Protein AF-A0A4U6WCG2-F1 (afdb_monomer_lite)

Organism: Setaria viridis (NCBI:txid4556)

Radius of gyration: 22.07 Å; chains: 1; bounding box: 44×50×53 Å

Foldseek 3Di:
DPVPVVVVVVVVVVVVVVVVVVVLVVVVCVVCVVLVPDDPVVSVVVSVVVVVVVVVVVVVVVVVVVVVVVVVVPPPPPPDDDD

Sequence (83 aa):
MGSVLSSAYAALCSFVGVLLDKAEMRRLMAAHPQLRNMPADEREGVLRWFREQDAEQDARDAATRLRGRDLGLGQRCNYRHPC

pLDDT: mean 78.39, std 14.34, range [46.66, 92.19]

Structure (mmCIF, N/CA/C/O backbone):
data_AF-A0A4U6WCG2-F1
#
_entry.id   AF-A0A4U6WCG2-F1
#
loop_
_atom_site.group_PDB
_atom_site.id
_atom_site.type_symbol
_atom_site.label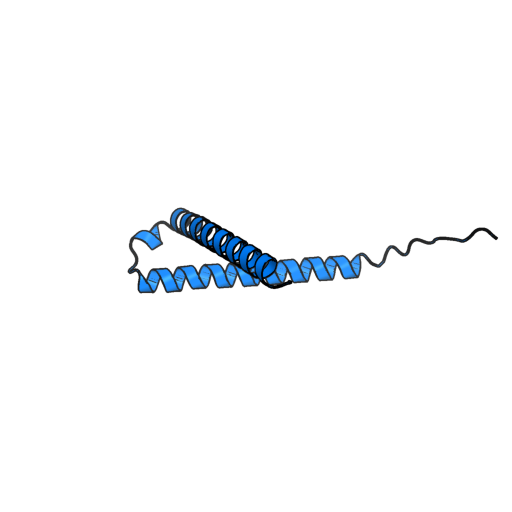_atom_id
_atom_site.label_alt_id
_atom_site.label_comp_id
_atom_site.label_asym_id
_atom_site.label_entity_id
_atom_site.label_seq_id
_atom_site.pdbx_PDB_ins_code
_atom_site.Cartn_x
_atom_site.Cartn_y
_atom_site.Cartn_z
_atom_site.occupancy
_atom_site.B_iso_or_equiv
_atom_site.auth_seq_id
_atom_site.auth_comp_id
_atom_site.auth_asym_id
_atom_site.auth_atom_id
_atom_site.pdbx_PDB_model_num
ATOM 1 N N . MET A 1 1 ? 15.462 -14.751 -27.234 1.00 51.34 1 MET A N 1
ATOM 2 C CA . MET A 1 1 ? 15.802 -15.017 -25.818 1.00 51.34 1 MET A CA 1
ATOM 3 C C . MET A 1 1 ? 15.581 -13.752 -24.977 1.00 51.34 1 MET A C 1
ATOM 5 O O . MET A 1 1 ? 16.542 -13.136 -24.550 1.00 51.34 1 MET A O 1
ATOM 9 N N . GLY A 1 2 ? 14.326 -13.319 -24.788 1.00 55.16 2 GLY A N 1
ATOM 10 C CA . GLY A 1 2 ? 13.991 -12.050 -24.106 1.00 55.16 2 GLY A CA 1
ATOM 11 C C . GLY A 1 2 ? 13.001 -12.177 -22.939 1.00 55.16 2 GLY A C 1
ATOM 12 O O . GLY A 1 2 ? 12.607 -11.170 -22.370 1.00 55.16 2 GLY A O 1
ATOM 13 N N . SER A 1 3 ? 12.585 -13.395 -22.574 1.00 58.03 3 SER A N 1
ATOM 14 C CA . SER A 1 3 ? 11.507 -13.628 -21.599 1.00 58.03 3 SER A CA 1
ATOM 15 C C . SER A 1 3 ? 11.993 -13.906 -20.171 1.00 58.03 3 SER A C 1
ATOM 17 O O . SER A 1 3 ? 11.353 -13.472 -19.221 1.00 58.03 3 SER A O 1
ATOM 19 N N . VAL A 1 4 ? 13.135 -14.578 -19.994 1.00 58.25 4 VAL A N 1
ATOM 20 C CA . VAL A 1 4 ? 13.590 -15.050 -18.668 1.00 58.25 4 VAL A CA 1
ATOM 21 C C . VAL A 1 4 ? 14.101 -13.907 -17.782 1.00 58.25 4 VAL A C 1
ATOM 23 O O . VAL A 1 4 ? 13.825 -13.871 -16.585 1.00 58.25 4 VAL A O 1
ATOM 26 N N . LEU A 1 5 ? 14.795 -12.928 -18.372 1.00 61.59 5 LEU A N 1
ATOM 27 C CA . LEU A 1 5 ? 15.223 -11.718 -17.657 1.00 61.59 5 LEU A CA 1
ATOM 28 C C . LEU A 1 5 ? 14.019 -10.876 -17.213 1.00 61.59 5 LEU A C 1
ATOM 30 O O . LEU A 1 5 ? 14.032 -10.315 -16.123 1.00 61.59 5 LEU A O 1
ATOM 34 N N . SER A 1 6 ? 12.955 -10.848 -18.021 1.00 71.88 6 SER A N 1
ATOM 35 C CA . SER A 1 6 ? 11.719 -10.138 -17.692 1.00 71.88 6 SER A CA 1
ATOM 36 C C . SER A 1 6 ? 10.941 -10.833 -16.568 1.00 71.88 6 SER A C 1
ATOM 38 O O . SER A 1 6 ? 10.479 -10.156 -15.651 1.00 71.88 6 SER A O 1
ATOM 40 N N . SER A 1 7 ? 10.868 -12.171 -16.556 1.00 79.44 7 SER A N 1
ATOM 41 C CA . SER A 1 7 ? 10.180 -12.912 -15.488 1.00 79.44 7 SER A CA 1
ATOM 42 C C . SER A 1 7 ? 10.926 -12.868 -14.155 1.00 79.44 7 SER A C 1
ATOM 44 O O . SER A 1 7 ? 10.301 -12.689 -13.114 1.00 79.44 7 SER A O 1
ATOM 46 N N . ALA A 1 8 ? 12.257 -12.996 -14.168 1.00 84.81 8 ALA A N 1
ATOM 47 C CA . ALA A 1 8 ? 13.065 -12.885 -12.953 1.00 84.81 8 ALA A CA 1
ATOM 48 C C . ALA A 1 8 ? 12.990 -11.468 -12.360 1.00 84.81 8 ALA A C 1
ATOM 50 O O . ALA A 1 8 ? 12.840 -11.310 -11.150 1.00 84.81 8 ALA A O 1
ATOM 51 N N . TYR A 1 9 ? 13.018 -10.440 -13.213 1.00 86.00 9 TYR A N 1
ATOM 52 C CA . TYR A 1 9 ? 12.822 -9.054 -12.797 1.00 86.00 9 TYR A CA 1
ATOM 53 C C . TYR A 1 9 ? 11.425 -8.819 -12.207 1.00 86.00 9 TYR A C 1
ATOM 55 O O . TYR A 1 9 ? 11.310 -8.277 -11.112 1.00 86.00 9 TYR A O 1
ATOM 63 N N . ALA A 1 10 ? 10.367 -9.295 -12.870 1.00 86.88 10 ALA A N 1
ATOM 64 C CA . ALA A 1 10 ? 9.001 -9.181 -12.361 1.00 86.88 10 ALA A CA 1
ATOM 65 C C . ALA A 1 10 ? 8.825 -9.892 -11.006 1.00 86.88 10 ALA A C 1
ATOM 67 O O . ALA A 1 10 ? 8.199 -9.342 -10.099 1.00 86.88 10 ALA A O 1
ATOM 68 N N . ALA A 1 11 ? 9.422 -11.077 -10.839 1.00 89.00 11 ALA A N 1
ATOM 69 C CA . ALA A 1 11 ? 9.409 -11.804 -9.573 1.00 89.00 11 ALA A CA 1
ATOM 70 C C . ALA A 1 11 ? 10.127 -11.029 -8.456 1.00 89.00 11 ALA A C 1
ATOM 72 O O . ALA A 1 11 ? 9.616 -10.948 -7.340 1.00 89.00 11 ALA A O 1
ATOM 73 N N . LEU A 1 12 ? 11.273 -10.406 -8.757 1.00 91.50 12 LEU A N 1
ATOM 74 C CA . LEU A 1 12 ? 11.991 -9.548 -7.810 1.00 91.50 12 LEU A CA 1
ATOM 75 C C . LEU A 1 12 ? 11.173 -8.311 -7.428 1.00 91.50 12 LEU A C 1
ATOM 77 O O . LEU A 1 12 ? 11.047 -8.013 -6.243 1.00 91.50 12 LEU A O 1
ATOM 81 N N . CYS A 1 13 ? 10.576 -7.619 -8.400 1.00 89.38 13 CYS A N 1
ATOM 82 C CA . CYS A 1 13 ? 9.707 -6.472 -8.139 1.00 89.38 13 CYS A CA 1
ATOM 83 C C . CYS A 1 13 ? 8.508 -6.858 -7.266 1.00 89.38 13 CYS A C 1
ATOM 85 O O . CYS A 1 13 ? 8.200 -6.155 -6.308 1.00 89.38 13 CYS A O 1
ATOM 87 N N . SER A 1 14 ? 7.872 -7.997 -7.549 1.00 89.00 14 SER A N 1
ATOM 88 C CA . SER A 1 14 ? 6.771 -8.515 -6.735 1.00 89.00 14 SER A CA 1
ATOM 89 C C . SER A 1 14 ? 7.223 -8.844 -5.309 1.00 89.00 14 SER A C 1
ATOM 91 O O . SER A 1 14 ? 6.571 -8.433 -4.352 1.00 89.00 14 SER A O 1
ATOM 93 N N . PHE A 1 15 ? 8.369 -9.512 -5.146 1.00 91.69 15 PHE A N 1
ATOM 94 C CA . PHE A 1 15 ? 8.927 -9.825 -3.830 1.00 91.69 15 PHE A CA 1
ATOM 95 C C . PHE A 1 15 ? 9.219 -8.563 -3.010 1.00 91.69 15 PHE A C 1
ATOM 97 O O . PHE A 1 15 ? 8.837 -8.481 -1.842 1.00 91.69 15 PHE A O 1
ATOM 104 N N . VAL A 1 16 ? 9.855 -7.562 -3.625 1.00 92.19 16 VAL A N 1
ATOM 105 C CA . VAL A 1 16 ? 10.112 -6.265 -2.986 1.00 92.19 16 VAL A CA 1
ATOM 106 C C . VAL A 1 16 ? 8.798 -5.569 -2.628 1.00 92.19 16 VAL A C 1
ATOM 108 O O . VAL A 1 16 ? 8.681 -5.060 -1.515 1.00 92.19 16 VAL A O 1
ATOM 111 N N . GLY A 1 17 ? 7.792 -5.613 -3.507 1.00 88.56 17 GLY A N 1
ATOM 112 C CA . GLY A 1 17 ? 6.449 -5.098 -3.224 1.00 88.56 17 GLY A CA 1
ATOM 113 C C . GLY A 1 17 ? 5.845 -5.718 -1.963 1.00 88.56 17 GLY A C 1
ATOM 114 O O . GLY A 1 17 ? 5.483 -5.002 -1.036 1.00 88.56 17 GLY A O 1
ATOM 115 N N . VAL A 1 18 ? 5.875 -7.049 -1.845 1.00 90.06 18 VAL A N 1
ATOM 116 C CA . VAL A 1 18 ? 5.368 -7.760 -0.656 1.00 90.06 18 VAL A CA 1
ATOM 117 C C . VAL A 1 18 ? 6.115 -7.365 0.627 1.00 90.06 18 VAL A C 1
ATOM 119 O O . VAL A 1 18 ? 5.523 -7.324 1.710 1.00 90.06 18 VAL A O 1
ATOM 122 N N . LEU A 1 19 ? 7.422 -7.094 0.546 1.00 91.69 19 LEU A N 1
ATOM 123 C CA . LEU A 1 19 ? 8.196 -6.623 1.697 1.00 91.69 19 LEU A CA 1
ATOM 124 C C . LEU A 1 19 ? 7.789 -5.210 2.124 1.00 91.69 19 LEU A C 1
ATOM 126 O O . LEU A 1 19 ? 7.639 -4.967 3.326 1.00 91.69 19 LEU A O 1
ATOM 130 N N . LEU A 1 20 ? 7.594 -4.308 1.162 1.00 88.81 20 LEU A N 1
ATOM 131 C CA . LEU A 1 20 ? 7.140 -2.943 1.417 1.00 88.81 20 LEU A CA 1
ATOM 132 C C . LEU A 1 20 ? 5.737 -2.939 2.030 1.00 88.81 20 LEU A C 1
ATOM 134 O O . LEU A 1 20 ? 5.553 -2.326 3.080 1.00 88.81 20 LEU A O 1
ATOM 138 N N . ASP A 1 21 ? 4.808 -3.725 1.484 1.00 86.94 21 ASP A N 1
ATOM 139 C CA . ASP A 1 21 ? 3.442 -3.855 2.008 1.00 86.94 21 ASP A CA 1
ATOM 140 C C . ASP A 1 21 ? 3.433 -4.319 3.470 1.00 86.94 21 ASP A C 1
ATOM 142 O O . ASP A 1 21 ? 2.680 -3.815 4.309 1.00 86.94 21 ASP A O 1
ATOM 146 N N . LYS A 1 22 ? 4.299 -5.283 3.813 1.00 88.69 22 LYS A N 1
ATOM 147 C CA . LYS A 1 22 ? 4.450 -5.760 5.195 1.00 88.69 22 LYS A CA 1
ATOM 148 C C . LYS A 1 22 ? 5.032 -4.689 6.113 1.00 88.69 22 LYS A C 1
ATOM 150 O O . LYS A 1 22 ? 4.604 -4.587 7.265 1.00 88.69 22 LYS A O 1
ATOM 155 N N . ALA A 1 23 ? 6.030 -3.940 5.650 1.00 88.19 23 ALA A N 1
ATOM 156 C CA . ALA A 1 23 ? 6.655 -2.882 6.436 1.00 88.19 23 ALA A CA 1
ATOM 157 C C . ALA A 1 23 ? 5.674 -1.729 6.697 1.00 88.19 23 ALA A C 1
ATOM 159 O O . ALA A 1 23 ? 5.546 -1.272 7.833 1.00 88.19 23 ALA A O 1
ATOM 160 N N . GLU A 1 24 ? 4.933 -1.324 5.672 1.00 87.50 24 GLU A N 1
ATOM 161 C CA . GLU A 1 24 ? 3.893 -0.304 5.746 1.00 87.50 24 GLU A CA 1
ATOM 162 C C . GLU A 1 24 ? 2.761 -0.733 6.684 1.00 87.50 24 GLU A C 1
ATOM 164 O O . GLU A 1 24 ? 2.413 0.004 7.606 1.00 87.50 24 GLU A O 1
ATOM 169 N N . MET A 1 25 ? 2.261 -1.967 6.554 1.00 85.81 25 MET A N 1
ATOM 170 C CA . MET A 1 25 ? 1.227 -2.475 7.456 1.00 85.81 25 MET A CA 1
ATOM 171 C C . MET A 1 25 ? 1.704 -2.495 8.914 1.00 85.81 25 MET A C 1
ATOM 173 O O . MET A 1 25 ? 0.956 -2.121 9.816 1.00 85.81 25 MET A O 1
ATOM 177 N N . ARG A 1 26 ? 2.967 -2.865 9.173 1.00 88.25 26 ARG A N 1
ATOM 178 C CA . ARG A 1 26 ? 3.552 -2.763 10.522 1.00 88.25 26 ARG A CA 1
ATOM 179 C C . ARG A 1 26 ? 3.614 -1.320 11.014 1.00 88.25 26 ARG A C 1
ATOM 181 O O . ARG A 1 26 ? 3.320 -1.084 12.183 1.00 88.25 26 ARG A O 1
ATOM 188 N N . ARG A 1 27 ? 3.981 -0.372 10.149 1.00 89.50 27 ARG A N 1
ATOM 189 C CA . ARG A 1 27 ? 4.040 1.057 10.482 1.00 89.50 27 ARG A CA 1
ATOM 190 C C . ARG A 1 27 ? 2.654 1.603 10.829 1.00 89.50 27 ARG A C 1
ATOM 192 O O . ARG A 1 27 ? 2.515 2.228 11.876 1.00 89.50 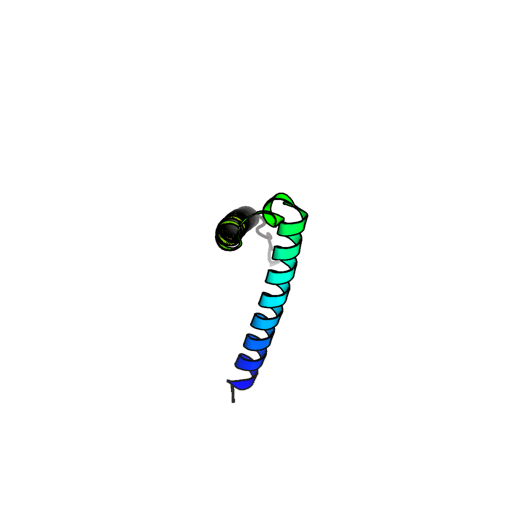27 ARG A O 1
ATOM 199 N N . LEU A 1 28 ? 1.634 1.303 10.025 1.00 87.31 28 LEU A N 1
ATOM 200 C CA . LEU A 1 28 ? 0.244 1.707 10.276 1.00 87.31 28 LEU A CA 1
ATOM 201 C C . LEU A 1 28 ? -0.295 1.105 11.579 1.00 87.31 28 LEU A C 1
ATOM 203 O O . LEU A 1 28 ? -0.855 1.814 12.411 1.00 87.31 28 LEU A O 1
ATOM 207 N N . MET A 1 29 ? -0.042 -0.183 11.820 1.00 86.75 29 MET A N 1
ATOM 208 C CA . MET A 1 29 ? -0.434 -0.864 13.061 1.00 86.75 29 MET A CA 1
ATOM 209 C C . MET A 1 29 ? 0.314 -0.361 14.306 1.00 86.75 29 MET A C 1
ATOM 211 O O . MET A 1 29 ? -0.165 -0.549 15.426 1.00 86.75 29 MET A O 1
ATOM 215 N N . ALA A 1 30 ? 1.501 0.228 14.138 1.00 88.62 30 ALA A N 1
ATOM 216 C CA . ALA A 1 30 ? 2.244 0.873 15.217 1.00 88.62 30 ALA A CA 1
ATOM 217 C C . ALA A 1 30 ? 1.735 2.298 15.488 1.00 88.62 30 ALA A C 1
ATOM 219 O O . ALA A 1 30 ? 1.623 2.686 16.647 1.00 88.62 30 ALA A O 1
ATOM 220 N N . ALA A 1 31 ? 1.396 3.050 14.436 1.00 88.88 31 ALA A N 1
ATOM 221 C CA . ALA A 1 31 ? 0.848 4.403 14.535 1.00 88.88 31 ALA A CA 1
ATOM 222 C C . ALA A 1 31 ? -0.601 4.428 15.056 1.00 88.88 31 ALA A C 1
ATOM 224 O O . ALA A 1 31 ? -0.994 5.377 15.733 1.00 88.88 31 ALA A O 1
ATOM 225 N N . HIS A 1 32 ? -1.376 3.371 14.790 1.00 89.00 32 HIS A N 1
ATOM 226 C CA . HIS A 1 32 ? -2.781 3.254 15.186 1.00 89.00 32 HIS A CA 1
ATOM 227 C C . HIS A 1 32 ? -3.033 1.974 16.004 1.00 89.00 32 HIS A C 1
ATOM 229 O O . HIS A 1 32 ? -3.577 0.994 15.483 1.00 89.00 32 HIS A O 1
ATOM 235 N N . PRO A 1 33 ? -2.679 1.957 17.305 1.00 87.75 33 PRO A N 1
ATOM 236 C CA . PRO A 1 33 ? -2.864 0.790 18.170 1.00 87.75 33 PRO A CA 1
ATOM 237 C C . PRO A 1 33 ? -4.315 0.298 18.236 1.00 87.75 33 PRO A C 1
ATOM 239 O O . PRO A 1 33 ? -4.544 -0.900 18.395 1.00 87.75 33 PRO A O 1
ATOM 242 N N . GLN A 1 34 ? -5.289 1.198 18.060 1.00 87.81 34 GLN A N 1
ATOM 243 C CA . GLN A 1 34 ? -6.720 0.889 18.024 1.00 87.81 34 GLN A CA 1
ATOM 244 C C . GLN A 1 34 ? -7.100 -0.142 16.952 1.00 87.81 34 GLN A C 1
ATOM 246 O O . GLN A 1 34 ? -8.040 -0.908 17.148 1.00 87.81 34 GLN A O 1
ATOM 251 N N . LEU A 1 35 ? -6.335 -0.231 15.8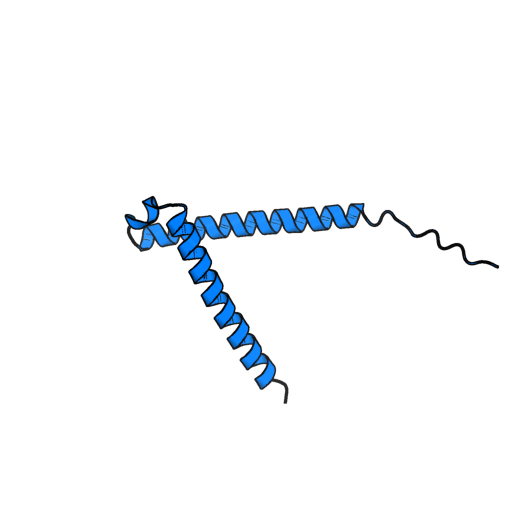58 1.00 87.31 35 LEU A N 1
ATOM 252 C CA . LEU A 1 35 ? -6.569 -1.211 14.796 1.00 87.31 35 LEU A CA 1
ATOM 253 C C . LEU A 1 35 ? -6.329 -2.652 15.269 1.00 87.31 35 LEU A C 1
ATOM 255 O O . LEU A 1 35 ? -6.833 -3.591 14.661 1.00 87.31 35 LEU A O 1
ATOM 259 N N . ARG A 1 36 ? -5.577 -2.869 16.357 1.00 85.25 36 ARG A N 1
ATOM 260 C CA . ARG A 1 36 ? -5.317 -4.222 16.883 1.00 85.25 36 ARG A CA 1
ATOM 261 C C . ARG A 1 36 ? -6.567 -4.903 17.421 1.00 85.25 36 ARG A C 1
ATOM 263 O O . ARG A 1 36 ? -6.649 -6.124 17.345 1.00 85.25 36 ARG A O 1
ATOM 270 N N . ASN A 1 37 ? -7.506 -4.116 17.936 1.00 89.62 37 ASN A N 1
ATOM 271 C CA . ASN A 1 37 ? -8.723 -4.616 18.569 1.00 89.62 37 ASN A CA 1
ATOM 272 C C . ASN A 1 37 ? -9.898 -4.717 17.585 1.00 89.62 37 ASN A C 1
ATOM 274 O O . ASN A 1 37 ? -10.940 -5.255 17.947 1.00 89.62 37 ASN A O 1
ATOM 278 N N . MET A 1 38 ? -9.743 -4.202 16.361 1.00 90.75 38 MET A N 1
ATOM 279 C CA . MET A 1 38 ? -10.764 -4.303 15.322 1.00 90.75 38 MET A CA 1
ATOM 280 C C . MET A 1 38 ? -10.829 -5.715 14.723 1.00 90.75 38 MET A C 1
ATOM 282 O O . MET A 1 38 ? -9.783 -6.361 14.560 1.00 90.75 38 MET A O 1
ATOM 286 N N . PRO A 1 39 ? -12.032 -6.169 14.322 1.00 92.00 39 PRO A N 1
ATOM 287 C CA . PRO A 1 39 ? -12.195 -7.333 13.460 1.00 92.00 39 PRO A CA 1
ATOM 288 C C . PRO A 1 39 ? -11.343 -7.210 12.192 1.00 92.00 39 PRO A C 1
ATOM 290 O O . PRO A 1 39 ? -11.096 -6.109 11.695 1.00 92.00 39 PRO A O 1
ATOM 293 N N . ALA A 1 40 ? -10.885 -8.345 11.662 1.00 86.62 40 ALA A N 1
ATOM 294 C CA . ALA A 1 40 ? -9.970 -8.362 10.521 1.00 86.62 40 ALA A CA 1
ATOM 295 C C . ALA A 1 40 ? -10.550 -7.647 9.288 1.00 86.62 40 ALA A C 1
ATOM 297 O O . ALA A 1 40 ? -9.828 -6.877 8.658 1.00 86.62 40 ALA A O 1
ATOM 298 N N . ASP A 1 41 ? -11.839 -7.847 9.012 1.00 87.75 41 ASP A N 1
ATOM 299 C CA . ASP A 1 41 ? -12.522 -7.307 7.833 1.00 87.75 41 ASP A CA 1
ATOM 300 C C . ASP A 1 41 ? -12.636 -5.773 7.891 1.00 87.75 41 ASP A C 1
ATOM 302 O O . ASP A 1 41 ? -12.311 -5.071 6.932 1.00 87.75 41 ASP A O 1
ATOM 306 N N . GLU A 1 42 ? -13.021 -5.232 9.052 1.00 89.56 42 GLU A N 1
ATOM 307 C CA . GLU A 1 42 ? -13.099 -3.783 9.282 1.00 89.56 42 GLU A CA 1
ATOM 308 C C . GLU A 1 42 ? -11.713 -3.139 9.242 1.00 89.56 42 GLU A C 1
ATOM 310 O O . GLU A 1 42 ? -11.507 -2.099 8.612 1.00 89.56 42 GLU A O 1
ATOM 315 N N . ARG A 1 43 ? -10.731 -3.793 9.872 1.00 89.38 43 ARG A N 1
ATOM 316 C CA . ARG A 1 43 ? -9.343 -3.337 9.867 1.00 89.38 43 ARG A CA 1
ATOM 317 C C . ARG A 1 43 ? -8.785 -3.263 8.453 1.00 89.38 43 ARG A C 1
ATOM 319 O O . ARG A 1 43 ? -8.069 -2.314 8.146 1.00 89.38 43 ARG A O 1
ATOM 326 N N . GLU A 1 44 ? -9.077 -4.245 7.605 1.00 87.88 44 GLU A N 1
ATOM 327 C CA . GLU A 1 44 ? -8.610 -4.237 6.221 1.00 87.88 44 GLU A CA 1
ATOM 328 C C . GLU A 1 44 ? -9.206 -3.063 5.437 1.00 87.88 44 GLU A C 1
ATOM 330 O O . GLU A 1 44 ? -8.475 -2.380 4.720 1.00 87.88 44 GLU A O 1
ATOM 335 N N . GLY A 1 45 ? -10.495 -2.768 5.635 1.00 89.81 45 GLY A N 1
ATOM 336 C CA . GLY A 1 45 ? -11.144 -1.597 5.043 1.00 89.81 45 GLY A CA 1
ATOM 337 C C . GLY A 1 45 ? -10.488 -0.279 5.465 1.00 89.81 45 GLY A C 1
ATOM 338 O O . GLY A 1 45 ? -10.178 0.559 4.621 1.00 89.81 45 GLY A O 1
ATOM 339 N N . VAL A 1 46 ? -10.198 -0.120 6.759 1.00 88.56 46 VAL A N 1
ATOM 340 C CA . VAL A 1 46 ? -9.540 1.087 7.288 1.00 88.56 46 VAL A CA 1
ATOM 341 C C . VAL A 1 46 ? -8.096 1.212 6.794 1.00 88.56 46 VAL A C 1
ATOM 343 O O . VAL A 1 46 ? -7.670 2.293 6.393 1.00 88.56 46 VAL A O 1
ATOM 346 N N . LEU A 1 47 ? -7.332 0.116 6.781 1.00 87.00 47 LEU A N 1
ATOM 347 C CA . LEU A 1 47 ? -5.963 0.110 6.254 1.00 87.00 47 LEU A CA 1
ATOM 348 C C . LEU A 1 47 ? -5.929 0.435 4.758 1.00 87.00 47 LEU A C 1
ATOM 350 O O . LEU A 1 47 ? -5.040 1.158 4.312 1.00 87.00 47 LEU A O 1
ATOM 354 N N . ARG A 1 48 ? -6.898 -0.071 3.987 1.00 88.44 48 ARG A N 1
ATOM 355 C CA . ARG A 1 48 ? -7.043 0.255 2.566 1.00 88.44 48 ARG A CA 1
ATOM 356 C C . ARG A 1 48 ? -7.302 1.744 2.365 1.00 88.44 48 ARG A C 1
ATOM 358 O O . ARG A 1 48 ? -6.620 2.358 1.554 1.00 88.44 48 ARG A O 1
ATOM 365 N N . TRP A 1 49 ? -8.202 2.325 3.154 1.00 89.44 49 TRP A N 1
ATOM 366 C CA . TRP A 1 49 ? -8.482 3.758 3.102 1.00 89.44 49 TRP A CA 1
ATOM 367 C C . TRP A 1 49 ? -7.236 4.611 3.388 1.00 89.44 49 TRP A C 1
ATOM 369 O O . TRP A 1 49 ? -6.971 5.563 2.661 1.00 89.44 49 TRP A O 1
ATOM 379 N N . PHE A 1 50 ? -6.419 4.250 4.387 1.00 87.06 50 PHE A N 1
ATOM 380 C CA . PHE A 1 50 ? -5.161 4.963 4.652 1.00 87.06 50 PHE A CA 1
ATOM 381 C C . PHE A 1 50 ? -4.211 4.950 3.449 1.00 87.06 50 PHE A C 1
ATOM 383 O O . PHE A 1 50 ? -3.660 5.988 3.094 1.00 87.06 50 PHE A O 1
ATOM 390 N N . ARG A 1 51 ? -4.064 3.798 2.787 1.00 85.19 51 ARG A N 1
ATOM 391 C CA . ARG A 1 51 ? -3.215 3.674 1.593 1.00 85.19 51 ARG A CA 1
ATOM 392 C C . ARG A 1 51 ? -3.717 4.508 0.423 1.00 85.19 51 ARG A C 1
ATOM 394 O O . ARG A 1 51 ? -2.915 5.094 -0.293 1.00 85.19 51 ARG A O 1
ATOM 401 N N . GLU A 1 52 ? -5.030 4.548 0.213 1.00 88.62 52 GLU A N 1
ATOM 402 C CA . GLU A 1 52 ? -5.636 5.366 -0.842 1.00 88.62 52 GLU A CA 1
ATOM 403 C C . GLU A 1 52 ? -5.357 6.857 -0.614 1.00 88.62 52 GLU A C 1
ATOM 405 O O . GLU A 1 52 ? -5.000 7.562 -1.556 1.00 88.62 52 GLU A O 1
ATOM 410 N N . GLN A 1 53 ? -5.426 7.312 0.640 1.00 86.94 53 GLN A N 1
ATOM 411 C CA . GLN A 1 53 ? -5.111 8.693 1.008 1.00 86.94 53 GLN A CA 1
ATOM 412 C C . GLN A 1 53 ? -3.629 9.027 0.806 1.00 86.94 53 GLN A C 1
ATOM 414 O O . GLN A 1 53 ? -3.313 10.078 0.247 1.00 86.94 53 GLN A O 1
ATOM 419 N N . ASP A 1 54 ? -2.725 8.133 1.215 1.00 84.19 54 ASP A N 1
ATOM 420 C CA . ASP A 1 54 ? -1.284 8.311 1.001 1.00 84.19 54 ASP A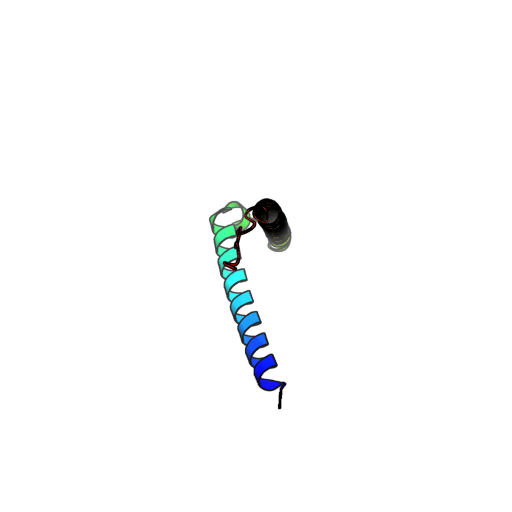 CA 1
ATOM 421 C C . ASP A 1 54 ? -0.950 8.340 -0.501 1.00 84.19 54 ASP A C 1
ATOM 423 O O . ASP A 1 54 ? -0.220 9.220 -0.957 1.00 84.19 54 ASP A O 1
ATOM 427 N N . ALA A 1 55 ? -1.555 7.455 -1.300 1.00 83.88 55 ALA A N 1
ATOM 428 C CA . ALA A 1 55 ? -1.376 7.434 -2.751 1.00 83.88 55 ALA A CA 1
ATOM 429 C C . ALA A 1 55 ? -1.922 8.700 -3.434 1.00 83.88 55 ALA A C 1
ATOM 431 O O . ALA A 1 55 ? -1.302 9.222 -4.366 1.00 83.88 55 ALA A O 1
ATOM 432 N N . GLU A 1 56 ? -3.068 9.216 -2.983 1.00 85.56 56 GLU A N 1
ATOM 433 C CA . GLU A 1 56 ? -3.618 10.470 -3.498 1.00 85.56 56 GLU A CA 1
ATOM 434 C C . GLU A 1 56 ? -2.715 11.659 -3.146 1.00 85.56 56 GLU A C 1
ATOM 436 O O . GLU A 1 56 ? -2.470 12.530 -3.989 1.00 85.56 56 GLU A O 1
ATOM 441 N N . GLN A 1 57 ? -2.174 11.686 -1.928 1.00 84.31 57 GLN A N 1
ATOM 442 C CA . GLN A 1 57 ? -1.245 12.722 -1.496 1.00 84.31 57 GLN A CA 1
ATOM 443 C C . GLN A 1 57 ? 0.069 12.666 -2.288 1.00 84.31 57 GLN A C 1
ATOM 445 O O . GLN A 1 57 ? 0.513 13.695 -2.798 1.00 84.31 57 GLN A O 1
ATOM 450 N N . ASP A 1 58 ? 0.639 11.477 -2.490 1.00 84.31 58 ASP A N 1
ATOM 451 C CA . ASP A 1 58 ? 1.832 11.276 -3.317 1.00 84.31 58 ASP A CA 1
ATOM 452 C C . ASP A 1 58 ? 1.603 11.718 -4.770 1.00 84.31 58 ASP A C 1
ATOM 454 O O . ASP A 1 58 ? 2.466 12.360 -5.378 1.00 84.31 58 ASP A O 1
ATOM 458 N N . ALA A 1 59 ? 0.424 11.435 -5.333 1.00 83.88 59 ALA A N 1
ATOM 459 C CA . ALA A 1 59 ? 0.055 11.880 -6.675 1.00 83.88 59 ALA A CA 1
ATOM 460 C C . ALA A 1 59 ? -0.054 13.411 -6.764 1.00 83.88 59 ALA A C 1
ATOM 462 O O . ALA A 1 59 ? 0.434 14.015 -7.727 1.00 83.88 59 ALA A O 1
ATOM 463 N N . ARG A 1 60 ? -0.648 14.061 -5.754 1.00 83.94 60 ARG A N 1
ATOM 464 C CA . ARG A 1 60 ? -0.723 15.530 -5.660 1.00 83.94 60 ARG A CA 1
ATOM 465 C C . ARG A 1 60 ? 0.661 16.160 -5.509 1.00 83.94 60 ARG A C 1
ATOM 467 O O . ARG A 1 60 ? 0.956 17.157 -6.175 1.00 83.94 60 ARG A O 1
ATOM 474 N N . ASP A 1 61 ? 1.530 15.569 -4.700 1.00 84.75 61 ASP A N 1
ATOM 475 C CA . ASP A 1 61 ? 2.906 16.025 -4.510 1.00 84.75 61 ASP A CA 1
ATOM 476 C C . ASP A 1 61 ? 3.727 15.859 -5.794 1.00 84.75 61 ASP A C 1
ATOM 478 O O . ASP A 1 61 ? 4.446 16.777 -6.202 1.00 84.75 61 ASP A O 1
ATOM 482 N N . ALA A 1 62 ? 3.583 14.728 -6.489 1.00 82.50 62 ALA A N 1
ATOM 483 C CA . ALA A 1 62 ? 4.202 14.499 -7.790 1.00 82.50 62 ALA A CA 1
ATOM 484 C C . ALA A 1 62 ? 3.720 15.523 -8.828 1.00 82.50 62 ALA A C 1
ATOM 486 O O . ALA A 1 62 ? 4.543 16.134 -9.515 1.00 82.50 62 ALA A O 1
ATOM 487 N N . ALA A 1 63 ? 2.412 15.787 -8.896 1.00 81.62 63 ALA A N 1
ATOM 488 C CA . ALA A 1 63 ? 1.842 16.815 -9.766 1.00 81.62 63 ALA A CA 1
ATOM 489 C C . ALA A 1 63 ? 2.371 18.222 -9.428 1.00 81.62 63 ALA A C 1
ATOM 491 O O . ALA A 1 63 ? 2.672 19.011 -10.326 1.00 81.62 63 ALA A O 1
ATOM 492 N N . THR A 1 64 ? 2.553 18.526 -8.142 1.00 80.25 64 THR A N 1
ATOM 493 C CA . THR A 1 64 ? 3.123 19.799 -7.677 1.00 80.25 64 THR A CA 1
ATOM 494 C C . THR A 1 64 ? 4.591 19.937 -8.079 1.00 80.25 64 THR A C 1
ATOM 496 O O . THR A 1 64 ? 4.994 20.982 -8.591 1.00 80.25 64 THR A O 1
ATOM 499 N N . ARG A 1 65 ? 5.393 18.873 -7.933 1.00 73.44 65 ARG A N 1
ATOM 500 C CA . ARG A 1 65 ? 6.791 18.840 -8.400 1.00 73.44 65 ARG A CA 1
ATOM 501 C C . ARG A 1 65 ? 6.892 19.025 -9.913 1.00 73.44 65 ARG A C 1
ATOM 503 O O . ARG A 1 65 ? 7.786 19.730 -10.375 1.00 73.44 65 ARG A O 1
ATOM 510 N N . LEU A 1 66 ? 5.974 18.436 -10.681 1.00 68.44 66 LEU A N 1
ATOM 511 C CA . LEU A 1 66 ? 5.910 18.615 -12.134 1.00 68.44 66 LEU A CA 1
ATOM 512 C C . LEU A 1 66 ? 5.562 20.063 -12.509 1.00 68.44 66 LEU A C 1
ATOM 514 O O . LEU A 1 66 ? 6.285 20.662 -13.300 1.00 68.44 66 LEU A O 1
ATOM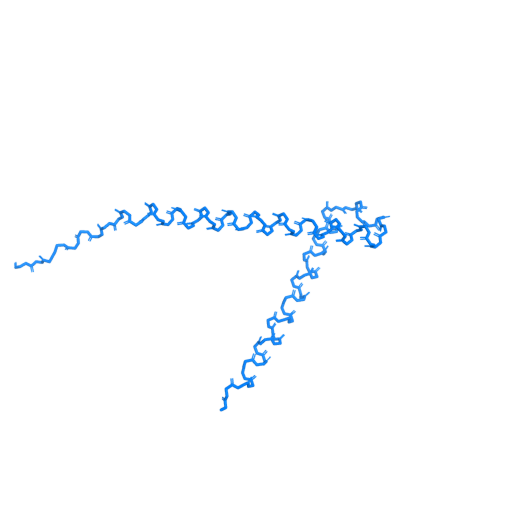 518 N N . ARG A 1 67 ? 4.565 20.680 -11.856 1.00 61.19 67 ARG A N 1
ATOM 519 C CA . ARG A 1 67 ? 4.268 22.116 -12.042 1.00 61.19 67 ARG A CA 1
ATOM 520 C C . ARG A 1 67 ? 5.442 23.024 -11.673 1.00 61.19 67 ARG A C 1
ATOM 522 O O . ARG A 1 67 ? 5.701 24.000 -12.370 1.00 61.19 67 ARG A O 1
ATOM 529 N N . GLY A 1 68 ? 6.165 22.714 -10.596 1.00 59.59 68 GLY A N 1
ATOM 530 C CA . GLY A 1 68 ? 7.376 23.446 -10.216 1.00 59.59 68 GLY A CA 1
ATOM 531 C C . GLY A 1 68 ? 8.490 23.335 -11.263 1.00 59.59 68 GLY A C 1
ATOM 532 O O . GLY A 1 68 ? 9.251 24.280 -11.461 1.00 59.59 68 GLY A O 1
ATOM 533 N N . ARG A 1 69 ? 8.556 22.208 -11.983 1.00 54.22 69 ARG A N 1
ATOM 534 C CA . ARG A 1 69 ? 9.507 21.981 -13.078 1.00 54.22 69 ARG A CA 1
ATOM 535 C C . ARG A 1 69 ? 9.145 22.771 -14.338 1.00 54.22 69 ARG A C 1
ATOM 537 O O . ARG A 1 69 ? 10.047 23.311 -14.972 1.00 54.22 69 ARG A O 1
ATOM 544 N N . ASP A 1 70 ? 7.856 22.916 -14.640 1.00 53.44 70 ASP A N 1
ATOM 545 C CA . ASP A 1 70 ? 7.376 23.748 -15.756 1.00 53.44 70 ASP A CA 1
ATOM 546 C C . ASP A 1 70 ? 7.620 25.247 -15.517 1.00 53.44 70 ASP A C 1
ATOM 548 O O . ASP A 1 70 ? 7.935 25.983 -16.450 1.00 53.44 70 ASP A O 1
ATOM 552 N N . LEU A 1 71 ? 7.584 25.697 -14.259 1.00 52.28 71 LEU A N 1
ATOM 553 C CA . LEU A 1 71 ? 7.986 27.059 -13.878 1.00 52.28 71 LEU A CA 1
ATOM 554 C C . LEU A 1 71 ? 9.519 27.260 -13.876 1.00 52.28 71 LEU A C 1
ATOM 556 O O . LEU A 1 71 ? 9.992 28.393 -13.943 1.00 52.28 71 LEU A O 1
ATOM 560 N N . GLY A 1 72 ? 10.302 26.175 -13.833 1.00 49.34 72 GLY A N 1
ATOM 561 C CA . GLY A 1 72 ? 11.772 26.172 -13.866 1.00 49.34 72 GLY A CA 1
ATOM 562 C C . GLY A 1 72 ? 12.396 26.131 -15.269 1.00 49.34 72 GLY A C 1
ATOM 563 O O . GLY A 1 72 ? 13.588 26.394 -15.414 1.00 49.34 72 GLY A O 1
ATOM 564 N N . LEU A 1 73 ? 11.610 25.885 -16.325 1.00 50.88 73 LEU A N 1
ATOM 565 C CA . LEU A 1 73 ? 12.062 25.969 -17.728 1.00 50.88 73 LEU A CA 1
ATOM 566 C C . LEU A 1 73 ? 12.199 27.422 -18.238 1.00 50.88 73 LEU A C 1
ATOM 568 O O . LEU A 1 73 ? 12.373 27.664 -19.433 1.00 50.88 73 LEU A O 1
ATOM 572 N N . GLY A 1 74 ? 12.155 28.399 -17.327 1.00 49.16 74 GLY A N 1
ATOM 573 C CA . GLY A 1 74 ? 12.433 29.812 -17.584 1.00 49.16 74 GLY A CA 1
ATOM 574 C C . GLY A 1 74 ? 13.918 30.194 -17.563 1.00 49.16 74 GLY A C 1
ATOM 575 O O . GLY A 1 74 ? 14.244 31.326 -17.912 1.00 49.16 74 GLY A O 1
ATOM 576 N N . GLN A 1 75 ? 14.842 29.294 -17.207 1.00 54.16 75 GLN A N 1
ATOM 577 C CA . GLN A 1 75 ? 16.277 29.576 -17.320 1.00 54.16 75 GLN A CA 1
ATOM 578 C C . GLN A 1 75 ? 16.776 29.161 -18.707 1.00 54.16 75 GLN A C 1
ATOM 580 O O . GLN A 1 75 ? 17.503 28.186 -18.884 1.00 54.16 75 GLN A O 1
ATOM 585 N N . ARG A 1 76 ? 16.341 29.907 -19.730 1.00 58.12 76 ARG A N 1
ATOM 586 C CA . ARG A 1 76 ? 16.953 29.848 -21.060 1.00 58.12 76 ARG A CA 1
ATOM 587 C C . ARG A 1 76 ? 18.426 30.213 -20.896 1.00 58.12 76 ARG A C 1
ATOM 589 O O . ARG A 1 76 ? 18.754 31.378 -20.678 1.00 58.12 76 ARG A O 1
ATOM 596 N N . CYS A 1 77 ? 19.311 29.225 -20.977 1.00 56.88 77 CYS A N 1
ATOM 597 C CA . CYS A 1 77 ? 20.736 29.469 -21.123 1.00 56.88 77 CYS A CA 1
ATOM 598 C C . CYS A 1 77 ? 20.924 30.342 -22.371 1.00 56.88 77 CYS A C 1
ATOM 600 O O . CYS A 1 77 ? 20.764 29.864 -23.493 1.00 56.88 77 CYS A O 1
ATOM 602 N N . ASN A 1 78 ? 21.217 31.631 -22.179 1.00 59.53 78 ASN A N 1
ATOM 603 C CA . ASN A 1 78 ? 21.623 32.544 -23.244 1.00 59.53 78 ASN A CA 1
ATOM 604 C C . ASN A 1 78 ? 23.014 32.125 -23.737 1.00 59.53 78 ASN A C 1
ATOM 606 O O . ASN A 1 78 ? 24.017 32.765 -23.424 1.00 59.53 78 ASN A O 1
ATOM 610 N N . TYR A 1 79 ? 23.094 31.027 -24.484 1.00 58.47 79 TYR A N 1
ATOM 611 C CA . TYR A 1 79 ? 24.304 30.676 -25.208 1.00 58.47 79 TYR A CA 1
ATOM 612 C C . TYR A 1 79 ? 24.408 31.612 -26.416 1.00 58.47 79 TYR A C 1
ATOM 614 O O . TYR A 1 79 ? 23.743 31.417 -27.433 1.00 58.47 79 TYR A O 1
ATOM 622 N N . ARG A 1 80 ? 25.201 32.680 -26.284 1.00 60.62 80 ARG A N 1
ATOM 623 C CA . ARG A 1 80 ? 25.635 33.478 -27.434 1.00 60.62 80 ARG A CA 1
ATOM 624 C C . ARG A 1 80 ? 26.797 32.749 -28.095 1.00 60.62 80 ARG A C 1
ATOM 626 O O . ARG A 1 80 ? 27.873 32.650 -27.514 1.00 60.62 80 ARG A O 1
ATOM 633 N N . HIS A 1 81 ? 26.556 32.251 -29.301 1.00 46.66 81 HIS A N 1
ATOM 634 C CA . HIS A 1 81 ? 27.607 31.752 -30.176 1.00 46.66 81 HIS A CA 1
ATOM 635 C C . HIS A 1 81 ? 28.561 32.917 -30.506 1.00 46.66 81 HIS A C 1
ATOM 637 O O . HIS A 1 81 ? 28.068 33.971 -30.919 1.00 46.66 81 HIS A O 1
ATOM 643 N N . PRO A 1 82 ? 29.883 32.790 -30.304 1.00 66.06 82 PRO A N 1
ATOM 644 C CA . PRO A 1 82 ? 30.822 33.781 -30.805 1.00 66.06 82 PRO A CA 1
ATOM 645 C C . PRO A 1 82 ? 30.939 33.607 -32.325 1.00 66.06 82 PRO A C 1
ATOM 647 O O . PRO A 1 82 ? 31.136 32.485 -32.802 1.00 66.06 82 PRO A O 1
ATOM 650 N N . CYS A 1 83 ? 30.749 34.708 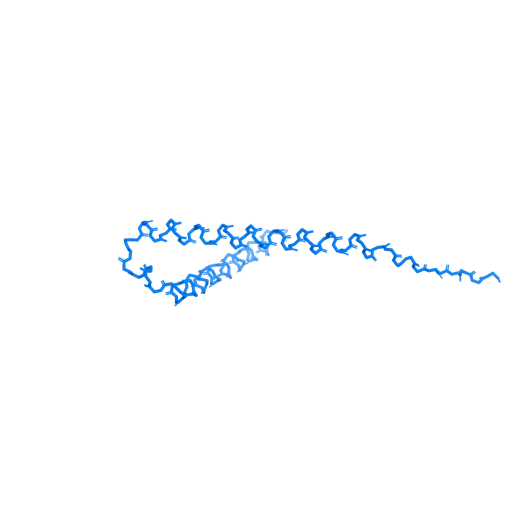-33.052 1.00 51.09 83 CYS A N 1
ATOM 651 C CA . CYS A 1 83 ? 31.064 34.844 -34.473 1.00 51.09 83 CYS A CA 1
ATOM 652 C C . CYS A 1 83 ? 32.470 35.423 -34.618 1.00 51.09 83 CYS A C 1
ATOM 654 O O . CYS A 1 83 ? 32.798 36.323 -33.807 1.00 51.09 83 CYS A O 1
#

Secondary structure (DSSP, 8-state):
--SHHHHHHHHHHHHHHHHHHHHHHHHHHHH-GGGGGS-HHHHHHHHHHHHHHHHHHHHHHHHHHHHHHHHHTT---------